Protein AF-A0A380EIW9-F1 (afdb_monomer_lite)

Secondary structure (DSSP, 8-state):
--HHHHHHHHHHHHHHHHHHHHHHHHHHHHHHHTTTGGGSHHHHTS-HHHHHHHHHHHHHHHHHHHT-SS----HHHHHHHHHHHHHHHHT--HHHHHHHHHHHHHHHHHH-SS--HHHHHHHHHHHHHS--

Organism: Staphylococcus aureus (NCBI:txid1280)

Sequence (132 aa):
MSHAELVTGVNAIKQNADALNNAMGTLKQQIQANSQVPQSVDFTQADQDKQQAYNNAANQAQQIANGIPTPVLTPDTVTQAVTTMNQAKDALNGDEKLAQAKQEALANLDTLRDLNQPQRDALRNQIIKHKR

InterPro domains:
  IPR002988 Protein G-related albumin-binding (GA) module [PF01468] (95-127)
  IPR009063 Immunoglobulin/albumin-binding domain superfamily [SSF46997] (23-92)
  IPR009063 Immunoglobulin/albumin-binding domain superfamily [SSF46997] (93-127)
  IPR020840 Extracellular matrix-binding protein ebh, GA module [SM00844] (85-131)
  IPR051197 Extracellular matrix-binding protein [PTHR33150] (20-128)

Radius of gyration: 24.54 Å; chains: 1; bounding box: 52×19×80 Å

pLDDT: mean 95.18, std 6.65, range [58.22, 98.75]

Structure (mmCIF, N/CA/C/O backbone):
data_AF-A0A380EIW9-F1
#
_entry.id   AF-A0A380EIW9-F1
#
loop_
_atom_site.group_PDB
_atom_site.id
_atom_site.type_symbol
_atom_site.label_atom_id
_atom_site.label_alt_id
_atom_site.label_comp_id
_atom_site.label_asym_id
_atom_site.label_entity_id
_atom_site.label_seq_id
_atom_site.pdbx_PDB_ins_code
_atom_site.Cartn_x
_atom_site.Cartn_y
_atom_site.Cartn_z
_atom_site.occupancy
_atom_site.B_iso_or_equiv
_atom_site.auth_seq_id
_atom_site.auth_comp_id
_atom_site.auth_asym_id
_atom_site.auth_atom_id
_atom_site.pdbx_PDB_model_num
ATOM 1 N N . MET A 1 1 ? 22.430 -5.973 -43.745 1.00 62.12 1 MET A N 1
ATOM 2 C CA . MET A 1 1 ? 22.350 -4.872 -42.770 1.00 62.12 1 MET A CA 1
ATOM 3 C C . MET A 1 1 ? 23.073 -3.661 -43.329 1.00 62.12 1 MET A C 1
ATOM 5 O O . MET A 1 1 ? 24.269 -3.744 -43.581 1.00 62.12 1 MET A O 1
ATOM 9 N N . SER A 1 2 ? 22.349 -2.579 -43.592 1.00 80.56 2 SER A N 1
ATOM 10 C CA . SER A 1 2 ? 22.882 -1.295 -44.046 1.00 80.56 2 SER A CA 1
ATOM 11 C C . SER A 1 2 ? 23.263 -0.403 -42.859 1.00 80.56 2 SER A C 1
ATOM 13 O O . SER A 1 2 ? 22.783 -0.585 -41.740 1.00 80.56 2 SER A O 1
ATOM 15 N N . HIS A 1 3 ? 24.106 0.603 -43.098 1.00 77.38 3 HIS A N 1
ATOM 16 C CA . HIS A 1 3 ? 24.441 1.614 -42.089 1.00 77.38 3 HIS A CA 1
ATOM 17 C C . HIS A 1 3 ? 23.189 2.333 -41.544 1.00 77.38 3 HIS A C 1
ATOM 19 O O . HIS A 1 3 ? 23.101 2.595 -40.348 1.00 77.38 3 HIS A O 1
ATOM 25 N N . ALA A 1 4 ? 22.184 2.574 -42.393 1.00 78.31 4 ALA A N 1
ATOM 26 C CA . ALA A 1 4 ? 20.915 3.184 -41.994 1.00 78.31 4 ALA A CA 1
ATOM 27 C C . ALA A 1 4 ? 20.080 2.285 -41.055 1.00 78.31 4 ALA A C 1
ATOM 29 O O . ALA A 1 4 ? 19.465 2.784 -40.109 1.00 78.31 4 ALA A O 1
ATOM 30 N N . GLU A 1 5 ? 20.098 0.961 -41.260 1.00 81.69 5 GLU A N 1
ATOM 31 C CA . GLU A 1 5 ? 19.445 -0.008 -40.362 1.00 81.69 5 GLU A CA 1
ATOM 32 C C . GLU A 1 5 ? 20.130 -0.048 -38.986 1.00 81.69 5 GLU A C 1
ATOM 34 O O . GLU A 1 5 ? 19.453 -0.074 -37.958 1.00 81.69 5 GLU A O 1
ATOM 39 N N . LEU A 1 6 ? 21.466 0.039 -38.949 1.00 83.19 6 LEU A N 1
ATOM 40 C CA . LEU A 1 6 ? 22.236 0.098 -37.700 1.00 83.19 6 LEU A CA 1
ATOM 41 C C . LEU A 1 6 ? 21.951 1.381 -36.904 1.00 83.19 6 LEU A C 1
ATOM 43 O O . LEU A 1 6 ? 21.708 1.312 -35.701 1.00 83.19 6 LEU A O 1
ATOM 47 N N . VAL A 1 7 ? 21.923 2.545 -37.564 1.00 87.62 7 VAL A N 1
ATOM 48 C CA . VAL A 1 7 ? 21.609 3.836 -36.920 1.00 87.62 7 VAL A CA 1
ATOM 49 C C . VAL A 1 7 ? 20.192 3.842 -36.337 1.00 87.62 7 VAL A C 1
ATOM 51 O O . VAL A 1 7 ? 19.982 4.311 -35.218 1.00 87.62 7 VAL A O 1
ATOM 54 N N . THR A 1 8 ? 19.220 3.279 -37.059 1.00 89.75 8 THR A N 1
ATOM 55 C CA . THR A 1 8 ? 17.829 3.182 -36.586 1.00 89.75 8 THR A CA 1
ATOM 56 C C . THR A 1 8 ? 17.721 2.292 -35.346 1.00 89.75 8 THR A C 1
ATOM 58 O O . THR A 1 8 ? 17.085 2.680 -34.366 1.00 89.75 8 THR A O 1
ATOM 61 N N . GLY A 1 9 ? 18.403 1.141 -35.343 1.00 90.88 9 GLY A N 1
ATOM 62 C CA . GLY A 1 9 ? 18.449 0.248 -34.183 1.00 90.88 9 GLY A CA 1
ATOM 63 C C . GLY A 1 9 ? 19.090 0.895 -32.951 1.00 90.88 9 GLY A C 1
ATOM 64 O O . GLY A 1 9 ? 18.538 0.818 -31.855 1.00 90.88 9 GLY A O 1
ATOM 65 N N . VAL A 1 10 ? 20.212 1.602 -33.126 1.00 93.19 10 VAL A N 1
ATOM 66 C CA . VAL A 1 10 ? 20.886 2.326 -32.030 1.00 93.19 10 VAL A CA 1
ATOM 67 C C . VAL A 1 10 ? 19.984 3.413 -31.435 1.00 93.19 10 VAL A C 1
ATOM 69 O O . VAL A 1 10 ? 19.910 3.553 -30.213 1.00 93.19 10 VAL A O 1
ATOM 72 N N . ASN A 1 11 ? 19.247 4.150 -32.270 1.00 94.25 11 ASN A N 1
ATOM 73 C CA . ASN A 1 11 ? 18.310 5.170 -31.798 1.00 94.25 11 ASN A CA 1
ATOM 74 C C . ASN A 1 11 ? 17.147 4.577 -30.987 1.00 94.25 11 ASN A C 1
ATOM 76 O O . ASN A 1 11 ? 16.777 5.148 -29.961 1.00 94.25 11 ASN A O 1
ATOM 80 N N . ALA A 1 12 ? 16.605 3.428 -31.398 1.00 93.94 12 ALA A N 1
ATOM 81 C CA . ALA A 1 12 ? 15.554 2.741 -30.646 1.00 93.94 12 ALA A CA 1
ATOM 82 C C . ALA A 1 12 ? 16.046 2.277 -29.263 1.00 93.94 12 ALA A C 1
ATOM 84 O O . ALA A 1 12 ? 15.357 2.466 -28.260 1.00 93.94 12 ALA A O 1
ATOM 85 N N . ILE A 1 13 ? 17.271 1.743 -29.186 1.00 94.94 13 ILE A N 1
ATOM 86 C CA . ILE A 1 13 ? 17.898 1.353 -27.913 1.00 94.94 13 ILE A CA 1
ATOM 87 C C . ILE A 1 13 ? 18.044 2.565 -26.987 1.00 94.94 13 ILE A C 1
ATOM 89 O O . ILE A 1 13 ? 17.706 2.473 -25.807 1.00 94.94 13 ILE A O 1
ATOM 93 N N . LYS A 1 14 ? 18.501 3.708 -27.516 1.00 96.38 14 LYS A N 1
ATOM 94 C CA . LYS A 1 14 ? 18.636 4.950 -26.742 1.00 96.38 14 LYS A CA 1
ATOM 95 C C . LYS A 1 14 ? 17.297 5.397 -26.148 1.00 96.38 14 LYS A C 1
ATOM 97 O O . LYS A 1 14 ? 17.225 5.663 -24.955 1.00 96.38 14 LYS A O 1
ATOM 102 N N . GLN A 1 15 ? 16.238 5.428 -26.957 1.00 96.56 15 GLN A N 1
ATOM 103 C CA . GLN A 1 15 ? 14.905 5.822 -26.492 1.00 96.56 15 GLN A CA 1
ATOM 104 C C . GLN A 1 15 ? 14.381 4.890 -25.392 1.00 96.56 15 GLN A C 1
ATOM 106 O O . GLN A 1 15 ? 13.842 5.363 -24.392 1.00 96.56 15 GLN A O 1
ATOM 111 N N . ASN A 1 16 ? 14.582 3.576 -25.537 1.00 95.50 16 ASN A N 1
ATOM 112 C CA . ASN A 1 16 ? 14.198 2.618 -24.503 1.00 95.50 16 ASN A CA 1
ATOM 113 C C . ASN A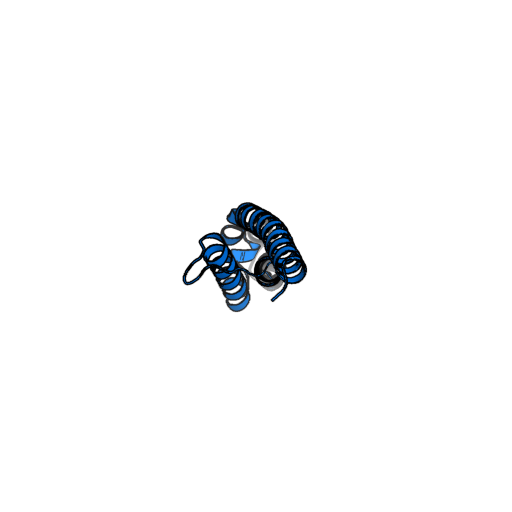 1 16 ? 14.989 2.829 -23.202 1.00 95.50 16 ASN A C 1
ATOM 115 O O . ASN A 1 16 ? 14.415 2.749 -22.119 1.00 95.50 16 ASN A O 1
ATOM 119 N N . ALA A 1 17 ? 16.289 3.125 -23.295 1.00 97.44 17 ALA A N 1
ATOM 120 C CA . ALA A 1 17 ? 17.124 3.408 -22.130 1.00 97.44 17 ALA A CA 1
ATOM 121 C C . ALA A 1 17 ? 16.663 4.671 -21.380 1.00 97.44 17 ALA A C 1
ATOM 123 O O . ALA A 1 17 ? 16.544 4.637 -20.155 1.00 97.44 17 ALA A O 1
ATOM 124 N N . ASP A 1 18 ? 16.338 5.749 -22.102 1.00 98.25 18 ASP A N 1
ATOM 125 C CA . ASP A 1 18 ? 15.817 6.989 -21.514 1.00 98.25 18 ASP A CA 1
ATOM 126 C C . ASP A 1 18 ? 14.467 6.749 -20.809 1.00 98.25 18 ASP A C 1
ATOM 128 O O . ASP A 1 18 ? 14.261 7.175 -19.668 1.00 98.25 18 ASP A O 1
ATOM 132 N N . ALA A 1 19 ? 13.559 6.003 -21.448 1.00 98.19 19 ALA A N 1
ATOM 133 C CA . ALA A 1 19 ? 12.266 5.640 -20.867 1.00 98.19 19 ALA A CA 1
ATOM 134 C C . ALA A 1 19 ? 12.419 4.765 -19.612 1.00 98.19 19 ALA A C 1
ATOM 136 O O . ALA A 1 19 ? 11.770 5.017 -18.593 1.00 98.19 19 ALA A O 1
ATOM 137 N N . LEU A 1 20 ? 13.309 3.770 -19.658 1.00 98.38 20 LEU A N 1
ATOM 138 C CA . LEU A 1 20 ? 13.579 2.879 -18.532 1.00 98.38 20 LEU A CA 1
ATOM 139 C C . LEU A 1 20 ? 14.172 3.653 -17.354 1.00 98.38 20 LEU A C 1
ATOM 141 O O . LEU A 1 20 ? 13.757 3.447 -16.215 1.00 98.38 20 LEU A O 1
ATOM 145 N N . ASN A 1 21 ? 15.109 4.567 -17.621 1.00 98.31 21 ASN A N 1
ATOM 146 C CA . ASN A 1 21 ? 15.713 5.415 -16.600 1.00 98.31 21 ASN A CA 1
ATOM 147 C C . ASN A 1 21 ? 14.657 6.251 -15.862 1.00 98.31 21 ASN A C 1
ATOM 149 O O . ASN A 1 21 ? 14.655 6.299 -14.631 1.00 98.31 21 ASN A O 1
ATOM 153 N N . ASN A 1 22 ? 13.724 6.853 -16.601 1.00 98.56 22 ASN A N 1
ATOM 154 C CA . ASN A 1 22 ? 12.633 7.626 -16.010 1.00 98.56 22 ASN A CA 1
ATOM 155 C C . ASN A 1 22 ? 11.712 6.744 -15.154 1.00 98.56 22 ASN A C 1
ATOM 157 O O . ASN A 1 22 ? 11.448 7.084 -13.999 1.00 98.56 22 ASN A O 1
ATOM 161 N N . ALA A 1 23 ? 11.294 5.584 -15.671 1.00 98.50 23 ALA A N 1
ATOM 162 C CA . ALA A 1 23 ? 10.446 4.648 -14.933 1.00 98.50 23 ALA A CA 1
ATOM 163 C C . ALA A 1 23 ? 11.117 4.164 -13.632 1.00 98.50 23 ALA A C 1
ATOM 165 O O . ALA A 1 23 ? 10.486 4.130 -12.575 1.00 98.50 23 ALA A O 1
ATOM 166 N N . MET A 1 24 ? 12.418 3.857 -13.674 1.00 98.62 24 MET A N 1
ATOM 167 C CA . MET A 1 24 ? 13.196 3.453 -12.495 1.00 98.62 24 MET A CA 1
ATOM 168 C C . MET A 1 24 ? 13.342 4.586 -11.473 1.00 98.62 24 MET A C 1
ATOM 170 O O . MET A 1 24 ? 13.327 4.331 -10.266 1.00 98.62 24 MET A O 1
ATOM 174 N N . GLY A 1 25 ? 13.461 5.834 -11.934 1.00 98.62 25 GLY A N 1
ATOM 175 C CA . GLY A 1 25 ? 13.424 7.018 -11.077 1.00 98.62 25 GLY A CA 1
ATOM 176 C C . GLY A 1 25 ? 12.102 7.124 -10.316 1.00 98.62 25 GLY A C 1
ATOM 177 O O . GLY A 1 25 ? 12.105 7.243 -9.089 1.00 98.62 25 GLY A O 1
ATOM 178 N N . THR A 1 26 ? 10.976 6.990 -11.023 1.00 98.50 26 THR A N 1
ATOM 179 C CA . THR A 1 26 ? 9.638 6.968 -10.415 1.00 98.50 26 THR A CA 1
ATOM 180 C C . THR A 1 26 ? 9.480 5.812 -9.430 1.00 98.50 26 THR A C 1
ATOM 182 O O . THR A 1 26 ? 9.007 6.029 -8.316 1.00 98.50 26 THR A O 1
ATOM 185 N N . LEU A 1 27 ? 9.930 4.604 -9.782 1.00 98.69 27 LEU A N 1
ATOM 186 C CA . LEU A 1 27 ? 9.876 3.437 -8.898 1.00 98.69 27 LEU A CA 1
ATOM 187 C C . LEU A 1 27 ? 10.559 3.706 -7.553 1.00 98.69 27 LEU A C 1
ATOM 189 O O . LEU A 1 27 ? 9.959 3.496 -6.500 1.00 98.69 27 LEU A O 1
ATOM 193 N N . LYS A 1 28 ? 11.793 4.218 -7.576 1.00 98.56 28 LYS A N 1
ATOM 194 C CA . LYS A 1 28 ? 12.557 4.506 -6.352 1.00 98.56 28 LYS A CA 1
ATOM 195 C C . LYS A 1 28 ? 11.888 5.575 -5.487 1.00 98.56 28 LYS A C 1
ATOM 197 O O . LYS A 1 28 ? 11.830 5.418 -4.270 1.00 98.56 28 LYS A O 1
ATOM 202 N N . GLN A 1 29 ? 11.349 6.625 -6.107 1.00 98.50 29 GLN A N 1
ATOM 203 C CA . GLN A 1 29 ? 10.597 7.661 -5.394 1.00 98.50 29 GLN A CA 1
ATOM 204 C C . GLN A 1 29 ? 9.352 7.089 -4.707 1.00 98.50 29 GLN A C 1
ATOM 206 O O . GLN A 1 29 ? 9.088 7.407 -3.551 1.00 98.50 29 GLN A O 1
ATOM 211 N N . GLN A 1 30 ? 8.606 6.218 -5.390 1.00 97.94 30 GLN A N 1
ATOM 212 C CA . GLN A 1 30 ? 7.382 5.623 -4.850 1.00 97.94 30 GLN A CA 1
ATOM 213 C C . GLN A 1 30 ? 7.669 4.637 -3.712 1.00 97.94 30 GLN A C 1
ATOM 215 O O . GLN A 1 30 ? 6.965 4.650 -2.706 1.00 97.94 30 GLN A O 1
ATOM 220 N N . ILE A 1 31 ? 8.738 3.838 -3.812 1.00 98.19 31 ILE A N 1
ATOM 221 C CA . ILE A 1 31 ? 9.196 2.980 -2.705 1.00 98.19 31 ILE A CA 1
ATOM 222 C C . ILE A 1 31 ? 9.493 3.830 -1.462 1.00 98.19 31 ILE A C 1
ATOM 224 O O . ILE A 1 31 ? 9.060 3.500 -0.360 1.00 98.19 31 ILE A O 1
ATOM 228 N N . GLN A 1 32 ? 10.191 4.956 -1.636 1.00 97.94 32 GLN A N 1
ATOM 229 C CA . GLN A 1 32 ? 10.501 5.860 -0.531 1.00 97.94 32 GLN A CA 1
ATOM 230 C C . GLN A 1 32 ? 9.240 6.503 0.064 1.00 97.94 32 GLN A C 1
ATOM 232 O O . GLN A 1 32 ? 9.081 6.511 1.287 1.00 97.94 32 GLN A O 1
ATOM 237 N N . ALA A 1 33 ? 8.340 7.007 -0.785 1.00 97.00 33 ALA A N 1
ATOM 238 C CA . ALA A 1 33 ? 7.079 7.620 -0.366 1.00 97.00 33 ALA A CA 1
ATOM 239 C C . ALA A 1 33 ? 6.207 6.651 0.450 1.00 97.00 33 ALA A C 1
ATOM 241 O O . ALA A 1 33 ? 5.548 7.061 1.402 1.00 97.00 33 ALA A O 1
ATOM 242 N N . ASN A 1 34 ? 6.269 5.358 0.128 1.00 96.56 34 ASN A N 1
ATOM 243 C CA . ASN A 1 34 ? 5.494 4.319 0.794 1.00 96.56 34 ASN A CA 1
ATOM 244 C C . ASN A 1 34 ? 6.220 3.648 1.976 1.00 96.56 34 ASN A C 1
ATOM 246 O O . ASN A 1 34 ? 5.670 2.738 2.588 1.00 96.56 34 ASN A O 1
ATOM 250 N N . SER A 1 35 ? 7.419 4.102 2.357 1.00 95.56 35 SER A N 1
ATOM 251 C CA . SER A 1 35 ? 8.242 3.462 3.403 1.00 95.56 35 SER A CA 1
ATOM 252 C C . SER A 1 35 ? 7.587 3.372 4.790 1.00 95.56 35 SER A C 1
ATOM 254 O O . SER A 1 35 ? 7.970 2.523 5.590 1.00 95.56 35 SER A O 1
ATOM 256 N N . GLN A 1 36 ? 6.610 4.235 5.083 1.00 97.25 36 GLN A N 1
ATOM 257 C CA . GLN A 1 36 ? 5.904 4.280 6.370 1.00 97.25 36 GLN A CA 1
ATOM 258 C C . GLN A 1 36 ? 4.579 3.503 6.367 1.00 97.25 36 GLN A C 1
ATOM 260 O O . GLN A 1 36 ? 3.972 3.329 7.422 1.00 97.25 36 GLN A O 1
ATOM 265 N N . VAL A 1 37 ? 4.121 3.007 5.209 1.00 97.62 37 VAL A N 1
ATOM 266 C CA . VAL A 1 37 ? 2.851 2.268 5.101 1.00 97.62 37 VAL A CA 1
ATOM 267 C C . VAL A 1 37 ? 2.809 1.056 6.042 1.00 97.62 37 VAL A C 1
ATOM 269 O O . VAL A 1 37 ? 1.814 0.944 6.756 1.00 97.62 37 VAL A O 1
ATOM 272 N N . PRO A 1 38 ? 3.862 0.215 6.176 1.00 96.56 38 PRO A N 1
ATOM 273 C CA . PRO A 1 38 ? 3.842 -0.924 7.103 1.00 96.56 38 PRO A CA 1
ATOM 274 C C . PRO A 1 38 ? 3.635 -0.566 8.583 1.00 96.56 38 PRO A C 1
ATOM 276 O O . PRO A 1 38 ? 3.304 -1.438 9.382 1.00 96.56 38 PRO A O 1
ATOM 279 N N . GLN A 1 39 ? 3.857 0.695 8.968 1.00 96.31 39 GLN A N 1
ATOM 280 C CA . GLN A 1 39 ? 3.680 1.179 10.342 1.00 96.31 39 GLN A CA 1
ATOM 281 C C . GLN A 1 39 ? 2.312 1.834 10.569 1.00 96.31 39 GLN A C 1
ATOM 283 O O . GLN A 1 39 ? 1.972 2.159 11.705 1.00 96.31 39 GLN A O 1
ATOM 288 N N . SER A 1 40 ? 1.534 2.046 9.506 1.00 96.75 40 SER A N 1
ATOM 289 C CA . SER A 1 40 ? 0.208 2.650 9.595 1.00 96.75 40 SER A CA 1
ATOM 290 C C . SER A 1 40 ? -0.811 1.695 10.222 1.00 96.75 40 SER A C 1
ATOM 292 O O . SER A 1 40 ? -0.702 0.469 10.112 1.00 96.75 40 SER A O 1
ATOM 294 N N . VAL A 1 41 ? -1.841 2.249 10.863 1.00 95.25 41 VAL A N 1
ATOM 295 C CA . VAL A 1 41 ? -3.005 1.464 11.303 1.00 95.25 41 VAL A CA 1
ATOM 296 C C . VAL A 1 41 ? -3.702 0.821 10.115 1.00 95.25 41 VAL A C 1
ATOM 298 O O . VAL A 1 41 ? -4.073 -0.349 10.195 1.00 95.25 41 VAL A O 1
ATOM 301 N N . ASP A 1 42 ? -3.778 1.542 8.999 1.00 97.12 42 ASP A N 1
ATOM 302 C CA . ASP A 1 42 ? -4.392 1.040 7.781 1.00 97.12 42 ASP A CA 1
ATOM 303 C C . ASP A 1 42 ? -3.723 -0.247 7.271 1.00 97.12 42 ASP A C 1
ATOM 305 O O . ASP A 1 42 ? -4.404 -1.172 6.848 1.00 97.12 42 ASP A O 1
ATOM 309 N N . PHE A 1 43 ? -2.404 -0.388 7.430 1.00 98.31 43 PHE A N 1
ATOM 310 C CA . PHE A 1 43 ? -1.718 -1.655 7.178 1.00 98.31 43 PHE A CA 1
ATOM 311 C C . PHE A 1 43 ? -1.876 -2.659 8.327 1.00 98.31 43 PHE A C 1
ATOM 313 O O . PHE A 1 43 ? -2.289 -3.795 8.111 1.00 98.31 43 PHE A O 1
ATOM 320 N N . THR A 1 44 ? -1.538 -2.274 9.561 1.00 97.00 44 THR A N 1
ATOM 321 C CA . THR A 1 44 ? -1.432 -3.230 10.682 1.00 97.00 44 THR A CA 1
ATOM 322 C C . THR A 1 44 ? -2.767 -3.854 11.088 1.00 97.00 44 THR A C 1
ATOM 324 O O . THR A 1 44 ? -2.778 -4.965 11.616 1.00 97.00 44 THR A O 1
ATOM 327 N N . GLN A 1 45 ? -3.884 -3.165 10.836 1.00 96.75 45 GLN A N 1
ATOM 328 C CA . GLN A 1 45 ? -5.236 -3.651 11.121 1.00 96.75 45 GLN A CA 1
ATOM 329 C C . GLN A 1 45 ? -5.965 -4.182 9.879 1.00 96.75 45 GLN A C 1
ATOM 331 O O . GLN A 1 45 ? -7.073 -4.711 10.016 1.00 96.75 45 GLN A O 1
ATOM 336 N N . ALA A 1 46 ? -5.374 -4.070 8.681 1.00 98.25 46 ALA A N 1
ATOM 337 C CA . ALA A 1 46 ? -5.971 -4.585 7.449 1.00 98.25 46 ALA A CA 1
ATOM 338 C C . ALA A 1 46 ? -6.179 -6.102 7.503 1.00 98.25 46 ALA A C 1
ATOM 340 O O . ALA A 1 46 ? -5.624 -6.816 8.345 1.00 98.25 46 ALA A O 1
ATOM 341 N N . ASP A 1 47 ? -6.981 -6.619 6.577 1.00 98.56 47 ASP A N 1
ATOM 342 C CA . ASP A 1 47 ? -7.057 -8.060 6.352 1.00 98.56 47 ASP A CA 1
ATOM 343 C C . ASP A 1 47 ? -5.693 -8.641 5.951 1.00 98.56 47 ASP A C 1
ATOM 345 O O . ASP A 1 47 ? -4.869 -7.993 5.300 1.00 98.56 47 ASP A O 1
ATOM 349 N N . GLN A 1 48 ? -5.446 -9.883 6.366 1.00 98.31 48 GLN A N 1
ATOM 350 C CA . GLN A 1 48 ? -4.155 -10.544 6.181 1.00 98.31 48 GLN A CA 1
ATOM 351 C C . GLN A 1 48 ? -3.774 -10.679 4.698 1.00 98.31 48 GLN A C 1
ATOM 353 O O . GLN A 1 48 ? -2.605 -10.525 4.345 1.00 98.31 48 GLN A O 1
ATOM 358 N N . ASP A 1 49 ? -4.748 -10.940 3.828 1.00 98.62 49 ASP A N 1
ATOM 359 C CA . ASP A 1 49 ? -4.565 -11.025 2.379 1.00 98.62 49 ASP A CA 1
ATOM 360 C C . ASP A 1 49 ? -4.143 -9.677 1.776 1.00 98.62 49 ASP A C 1
ATOM 362 O O . ASP A 1 49 ? -3.233 -9.636 0.948 1.00 98.62 49 ASP A O 1
ATOM 366 N N . LYS A 1 50 ? -4.718 -8.563 2.245 1.00 98.69 50 LYS A N 1
ATOM 367 C CA . LYS A 1 50 ? -4.344 -7.202 1.821 1.00 98.69 50 LYS A CA 1
ATOM 368 C C . LYS A 1 50 ? -2.954 -6.804 2.309 1.00 98.69 50 LYS A C 1
ATOM 370 O O . LYS A 1 50 ? -2.164 -6.274 1.528 1.00 98.69 50 LYS A O 1
ATOM 375 N N . GLN A 1 51 ? -2.608 -7.129 3.558 1.00 98.75 51 GLN A N 1
ATOM 376 C CA . GLN A 1 51 ? -1.243 -6.946 4.070 1.00 98.75 51 GLN A CA 1
ATOM 377 C C . GLN A 1 51 ? -0.227 -7.721 3.224 1.00 98.75 51 GLN A C 1
ATOM 379 O O . GLN A 1 51 ? 0.819 -7.193 2.839 1.00 98.75 51 GLN A O 1
ATOM 384 N N . GLN A 1 52 ? -0.544 -8.976 2.898 1.00 98.75 52 GLN A N 1
ATOM 385 C CA . GLN A 1 52 ? 0.308 -9.816 2.066 1.00 98.75 52 GLN A CA 1
ATOM 386 C C . GLN A 1 52 ? 0.420 -9.276 0.635 1.00 98.75 52 GLN A C 1
ATOM 388 O O . GLN A 1 52 ? 1.523 -9.251 0.089 1.00 98.75 52 GLN A O 1
ATOM 393 N N . ALA A 1 53 ? -0.678 -8.803 0.039 1.00 98.75 53 ALA A N 1
ATOM 394 C CA . ALA A 1 53 ? -0.676 -8.193 -1.287 1.00 98.75 53 ALA A CA 1
ATOM 395 C C . ALA A 1 53 ? 0.246 -6.966 -1.343 1.00 98.75 53 ALA A C 1
ATOM 397 O O . ALA A 1 53 ? 1.089 -6.875 -2.239 1.00 98.75 53 ALA A O 1
ATOM 398 N N . TYR A 1 54 ? 0.155 -6.074 -0.351 1.00 98.75 54 TYR A N 1
ATOM 399 C CA . TYR A 1 54 ? 1.044 -4.919 -0.247 1.00 98.75 54 TYR A CA 1
ATOM 400 C C . TYR A 1 54 ? 2.509 -5.336 -0.065 1.00 98.75 54 TYR A C 1
ATOM 402 O O . TYR A 1 54 ? 3.371 -4.877 -0.814 1.00 98.75 54 TYR A O 1
ATOM 410 N N . ASN A 1 55 ? 2.799 -6.255 0.862 1.00 98.62 55 ASN A N 1
ATOM 411 C CA . ASN A 1 55 ? 4.160 -6.745 1.100 1.00 98.62 55 ASN A CA 1
ATOM 412 C C . ASN A 1 55 ? 4.781 -7.378 -0.151 1.00 98.62 55 ASN A C 1
ATOM 414 O O . ASN A 1 55 ? 5.945 -7.124 -0.461 1.00 98.62 55 ASN A O 1
ATOM 418 N N . ASN A 1 56 ? 4.009 -8.177 -0.889 1.00 98.69 56 ASN A N 1
ATOM 419 C CA . ASN A 1 56 ? 4.465 -8.806 -2.125 1.00 98.69 56 ASN A CA 1
ATOM 420 C C . ASN A 1 56 ? 4.774 -7.756 -3.199 1.00 98.69 56 ASN A C 1
ATOM 422 O O . ASN A 1 56 ? 5.834 -7.814 -3.823 1.00 98.69 56 ASN A O 1
ATOM 426 N N . ALA A 1 57 ? 3.888 -6.772 -3.386 1.00 98.62 57 ALA A N 1
ATOM 427 C CA . ALA A 1 57 ? 4.083 -5.704 -4.362 1.00 98.62 57 ALA A CA 1
ATOM 428 C C . ALA A 1 57 ? 5.283 -4.808 -4.008 1.00 98.62 57 ALA A C 1
ATOM 430 O O . ALA A 1 57 ? 6.099 -4.497 -4.874 1.00 98.62 57 ALA A O 1
ATOM 431 N N . ALA A 1 58 ? 5.442 -4.450 -2.730 1.00 98.38 58 ALA A N 1
ATOM 432 C CA . ALA A 1 58 ? 6.587 -3.688 -2.239 1.00 98.38 58 ALA A CA 1
ATOM 433 C C . ALA A 1 58 ? 7.902 -4.470 -2.397 1.00 98.38 58 ALA A C 1
ATOM 435 O O . ALA A 1 58 ? 8.916 -3.909 -2.816 1.00 98.38 58 ALA A O 1
ATOM 436 N N . ASN A 1 59 ? 7.895 -5.781 -2.127 1.00 98.25 59 ASN A N 1
ATOM 437 C CA . ASN A 1 59 ? 9.064 -6.630 -2.337 1.00 98.25 59 ASN A CA 1
ATOM 438 C C . ASN A 1 59 ? 9.433 -6.725 -3.823 1.00 98.25 59 ASN A C 1
ATOM 440 O O . ASN A 1 59 ? 10.598 -6.551 -4.167 1.00 98.25 59 ASN A O 1
ATOM 444 N N . GLN A 1 60 ? 8.452 -6.922 -4.708 1.00 98.12 60 GLN A N 1
ATOM 445 C CA . GLN A 1 60 ? 8.671 -6.941 -6.155 1.00 98.12 60 GLN A CA 1
ATOM 446 C C . GLN A 1 60 ? 9.233 -5.603 -6.658 1.00 98.12 60 GLN A C 1
ATOM 448 O O . GLN A 1 60 ? 10.208 -5.584 -7.409 1.00 98.12 60 GLN A O 1
ATOM 453 N N . ALA A 1 61 ? 8.672 -4.481 -6.204 1.00 98.31 61 ALA A N 1
ATOM 454 C CA . ALA A 1 61 ? 9.185 -3.147 -6.497 1.00 98.31 61 ALA A CA 1
ATOM 455 C C . ALA A 1 61 ? 10.653 -3.000 -6.051 1.00 98.31 61 ALA A C 1
ATOM 457 O O . ALA A 1 61 ? 11.495 -2.535 -6.821 1.00 98.31 61 ALA A O 1
ATOM 458 N N . GLN A 1 62 ? 10.990 -3.464 -4.843 1.00 98.25 62 GLN A N 1
ATOM 459 C CA . GLN A 1 62 ? 12.355 -3.427 -4.319 1.00 98.25 62 GLN A CA 1
ATOM 460 C C . GLN A 1 62 ? 13.319 -4.329 -5.104 1.00 98.25 62 GLN A C 1
ATOM 462 O O . GLN A 1 62 ? 14.460 -3.940 -5.353 1.00 98.25 62 GLN A O 1
ATOM 467 N N . GLN A 1 63 ? 12.871 -5.517 -5.514 1.00 98.38 63 GLN A N 1
ATOM 468 C CA . GLN A 1 63 ? 13.643 -6.440 -6.346 1.00 98.38 63 GLN A CA 1
ATOM 469 C C . GLN A 1 63 ? 13.996 -5.808 -7.697 1.00 98.38 63 GLN A C 1
ATOM 471 O O . GLN A 1 63 ? 15.167 -5.788 -8.077 1.00 98.38 63 GLN A O 1
ATOM 476 N N . ILE A 1 64 ? 13.012 -5.198 -8.369 1.00 98.38 64 ILE A N 1
ATOM 477 C CA . ILE A 1 64 ? 13.217 -4.473 -9.630 1.00 98.38 64 ILE A CA 1
ATOM 478 C C . ILE A 1 64 ? 14.179 -3.300 -9.423 1.00 98.38 64 ILE A C 1
ATOM 480 O O . ILE A 1 64 ? 15.139 -3.162 -10.180 1.00 98.38 64 ILE A O 1
ATOM 484 N N . ALA A 1 65 ? 13.980 -2.498 -8.371 1.00 98.00 65 ALA A N 1
ATOM 485 C CA . ALA A 1 65 ? 14.838 -1.356 -8.054 1.00 98.00 65 ALA A CA 1
ATOM 486 C C . ALA A 1 65 ? 16.308 -1.754 -7.822 1.00 98.00 65 ALA A C 1
ATOM 488 O O . ALA A 1 65 ? 17.211 -0.981 -8.153 1.00 98.00 65 ALA A O 1
ATOM 489 N N . ASN A 1 66 ? 16.528 -2.955 -7.280 1.00 97.62 66 ASN A N 1
ATOM 490 C CA . ASN A 1 66 ? 17.842 -3.524 -6.987 1.00 97.62 66 ASN A CA 1
ATOM 491 C C . ASN A 1 66 ? 18.406 -4.383 -8.134 1.00 97.62 66 ASN A C 1
ATOM 493 O O . ASN A 1 66 ? 19.546 -4.833 -8.042 1.00 97.62 66 ASN A O 1
ATOM 497 N N . GLY A 1 67 ? 17.635 -4.624 -9.200 1.00 94.94 67 GLY A N 1
ATOM 498 C CA . GLY A 1 67 ? 18.047 -5.455 -10.334 1.00 94.94 67 GLY A CA 1
ATOM 499 C C . GLY A 1 67 ? 18.196 -6.944 -10.007 1.00 94.94 67 GLY A C 1
ATOM 500 O O . GLY A 1 67 ? 18.990 -7.625 -10.653 1.00 94.94 67 GLY A O 1
ATOM 501 N N . ILE A 1 68 ? 17.461 -7.448 -9.011 1.00 92.81 68 ILE A N 1
ATOM 502 C CA . ILE A 1 68 ? 17.523 -8.845 -8.559 1.00 92.81 68 ILE A CA 1
ATOM 503 C C . ILE A 1 68 ? 16.207 -9.584 -8.853 1.00 92.81 68 ILE A C 1
ATOM 505 O O . ILE A 1 68 ? 15.145 -8.974 -8.777 1.00 92.81 68 ILE A O 1
ATOM 509 N N . PRO A 1 69 ? 16.243 -10.894 -9.160 1.00 89.50 69 PRO A N 1
ATOM 510 C CA . PRO A 1 69 ? 17.438 -11.689 -9.466 1.00 89.50 69 PRO A CA 1
ATOM 511 C C . PRO A 1 69 ? 18.051 -11.341 -10.835 1.00 89.50 69 PRO A C 1
ATOM 513 O O . PRO A 1 69 ? 19.226 -11.609 -11.064 1.00 89.50 69 PRO A O 1
ATOM 516 N N . THR A 1 70 ? 17.270 -10.728 -11.726 1.00 92.31 70 THR A N 1
ATOM 517 C CA . THR A 1 70 ? 17.699 -10.292 -13.059 1.00 92.31 70 THR A CA 1
ATOM 518 C C . THR A 1 70 ? 17.220 -8.866 -13.327 1.00 92.31 70 THR A C 1
ATOM 520 O O . THR A 1 70 ? 16.057 -8.570 -13.037 1.00 92.31 70 THR A O 1
ATOM 523 N N . PRO A 1 71 ? 18.048 -7.995 -13.929 1.00 95.56 71 PRO A N 1
ATOM 524 C CA . PRO A 1 71 ? 17.631 -6.644 -14.283 1.00 95.56 71 PRO A CA 1
ATOM 525 C C . PRO A 1 71 ? 16.436 -6.629 -15.239 1.00 95.56 71 PRO A C 1
ATOM 527 O O . PRO A 1 71 ? 16.435 -7.300 -16.271 1.00 95.56 71 PRO A O 1
ATOM 530 N N . VAL A 1 72 ? 15.435 -5.814 -14.915 1.00 95.38 72 VAL A N 1
ATOM 531 C CA . VAL A 1 72 ? 14.311 -5.524 -15.809 1.00 95.38 72 VAL A CA 1
ATOM 532 C C . VAL A 1 72 ? 14.725 -4.416 -16.774 1.00 95.38 72 VAL A C 1
ATOM 534 O O . VAL A 1 72 ? 15.122 -3.335 -16.346 1.00 95.38 72 VAL A O 1
ATOM 537 N N . LEU A 1 73 ? 14.624 -4.684 -18.079 1.00 94.69 73 LEU A N 1
ATOM 538 C CA . LEU A 1 73 ? 15.038 -3.758 -19.147 1.00 94.69 73 LEU A CA 1
ATOM 539 C C . LEU A 1 73 ? 13.863 -3.085 -19.878 1.00 94.69 73 LEU A C 1
ATOM 541 O O . LEU A 1 73 ? 14.065 -2.326 -20.826 1.00 94.69 73 LEU A O 1
ATOM 545 N N . THR A 1 74 ? 12.636 -3.378 -19.450 1.00 95.69 74 THR A N 1
ATOM 546 C CA . THR A 1 74 ? 11.397 -2.890 -20.066 1.00 95.69 74 THR A CA 1
ATOM 547 C C . THR A 1 74 ? 10.747 -1.827 -19.173 1.00 95.69 74 THR A C 1
ATOM 549 O O . THR A 1 74 ? 10.386 -2.166 -18.039 1.00 95.69 74 THR A O 1
ATOM 552 N N . PRO A 1 75 ? 10.543 -0.587 -19.655 1.00 96.94 75 PRO A N 1
ATOM 553 C CA . PRO A 1 75 ? 9.902 0.478 -18.879 1.00 96.94 75 PRO A CA 1
ATOM 554 C C . PRO A 1 75 ? 8.511 0.090 -18.356 1.00 96.94 75 PRO A C 1
ATOM 556 O O . PRO A 1 75 ? 8.189 0.368 -17.205 1.00 96.94 75 PRO A O 1
ATOM 559 N N . ASP A 1 76 ? 7.721 -0.624 -19.161 1.00 97.69 76 ASP A N 1
ATOM 560 C CA . ASP A 1 76 ? 6.349 -1.014 -18.808 1.00 97.69 76 ASP A CA 1
ATOM 561 C C . ASP A 1 76 ? 6.288 -1.909 -17.569 1.00 97.69 76 ASP A C 1
ATOM 563 O O . ASP A 1 76 ? 5.466 -1.683 -16.687 1.00 97.69 76 ASP A O 1
ATOM 567 N N . THR A 1 77 ? 7.198 -2.879 -17.444 1.00 97.69 77 THR A N 1
ATOM 568 C CA . THR A 1 77 ? 7.277 -3.744 -16.254 1.00 97.69 77 THR A CA 1
ATOM 569 C C . THR A 1 77 ? 7.605 -2.940 -14.992 1.00 97.69 77 THR A C 1
ATOM 571 O O . THR A 1 77 ? 7.075 -3.225 -13.919 1.00 97.69 77 THR A O 1
ATOM 574 N N . VAL A 1 78 ? 8.454 -1.913 -15.109 1.00 98.50 78 VAL A N 1
ATOM 575 C CA . VAL A 1 78 ? 8.795 -1.020 -13.991 1.00 98.50 78 VAL A CA 1
ATOM 576 C C . VAL A 1 78 ? 7.581 -0.180 -13.592 1.00 98.50 78 VAL A C 1
ATOM 578 O O . VAL A 1 78 ? 7.233 -0.124 -12.412 1.00 98.50 78 VAL A O 1
ATOM 581 N N . THR A 1 79 ? 6.894 0.417 -14.569 1.00 98.12 79 THR A N 1
ATOM 582 C CA . THR A 1 79 ? 5.654 1.176 -14.348 1.00 98.12 79 THR A CA 1
ATOM 583 C C . THR A 1 79 ? 4.568 0.302 -13.725 1.00 98.12 79 T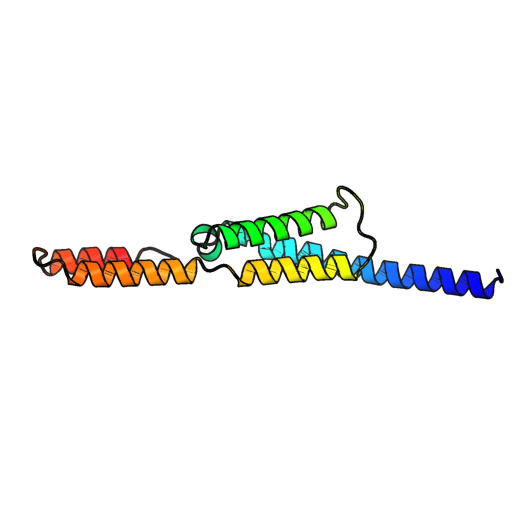HR A C 1
ATOM 585 O O . THR A 1 79 ? 3.924 0.713 -12.763 1.00 98.12 79 THR A O 1
ATOM 588 N N . GLN A 1 80 ? 4.409 -0.934 -14.200 1.00 98.50 80 GLN A N 1
ATOM 589 C CA . GLN A 1 80 ? 3.432 -1.873 -13.662 1.00 98.50 80 GLN A CA 1
ATOM 590 C C . GLN A 1 80 ? 3.708 -2.200 -12.193 1.00 98.50 80 GLN A C 1
ATOM 592 O O . GLN A 1 80 ? 2.770 -2.255 -11.404 1.00 98.50 80 GLN A O 1
ATOM 597 N N . ALA A 1 81 ? 4.971 -2.371 -11.792 1.00 98.31 81 ALA A N 1
ATOM 598 C CA . ALA A 1 81 ? 5.315 -2.611 -10.392 1.00 98.31 81 ALA A CA 1
ATOM 599 C C . ALA A 1 81 ? 4.936 -1.427 -9.486 1.00 98.31 81 ALA A C 1
ATOM 601 O O . ALA A 1 81 ? 4.428 -1.635 -8.383 1.00 98.31 81 ALA A O 1
ATOM 602 N N . VAL A 1 82 ? 5.112 -0.191 -9.969 1.00 98.19 82 VAL A N 1
ATOM 603 C CA . VAL A 1 82 ? 4.636 1.015 -9.272 1.00 98.19 82 VAL A CA 1
ATOM 604 C C . VAL A 1 82 ? 3.117 0.999 -9.129 1.00 98.19 82 VAL A C 1
ATOM 606 O O . VAL A 1 82 ? 2.603 1.191 -8.027 1.00 98.19 82 VAL A O 1
ATOM 609 N N . THR A 1 83 ? 2.397 0.745 -10.223 1.00 98.50 83 THR A N 1
ATOM 610 C CA . THR A 1 83 ? 0.932 0.681 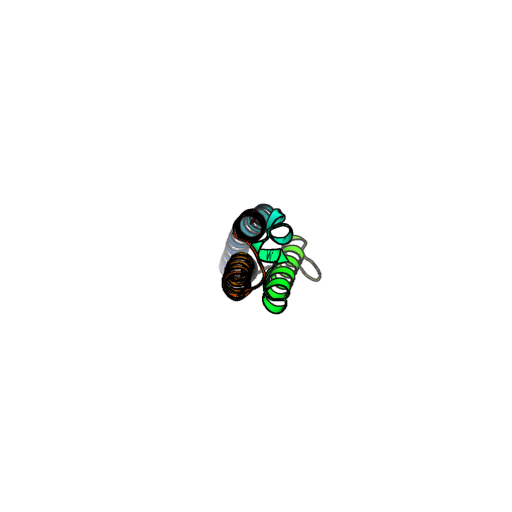-10.220 1.00 98.50 83 THR A CA 1
ATOM 611 C C . THR A 1 83 ? 0.420 -0.383 -9.255 1.00 98.50 83 THR A C 1
ATOM 613 O O . THR A 1 83 ? -0.444 -0.082 -8.437 1.00 98.50 83 THR A O 1
ATOM 616 N N . THR A 1 84 ? 0.985 -1.591 -9.288 1.00 98.56 84 THR A N 1
ATOM 617 C CA . THR A 1 84 ? 0.603 -2.693 -8.396 1.00 98.56 84 THR A CA 1
ATOM 618 C C . THR A 1 84 ? 0.844 -2.340 -6.928 1.00 98.56 84 THR A C 1
ATOM 620 O O . THR A 1 84 ? -0.025 -2.583 -6.095 1.00 98.56 84 THR A O 1
ATOM 623 N N . MET A 1 85 ? 1.987 -1.729 -6.590 1.00 98.38 85 MET A N 1
ATOM 624 C CA . MET A 1 85 ? 2.278 -1.305 -5.214 1.00 98.38 85 MET A CA 1
ATOM 625 C C . MET A 1 85 ? 1.276 -0.257 -4.715 1.00 98.38 85 MET A C 1
ATOM 627 O O . MET A 1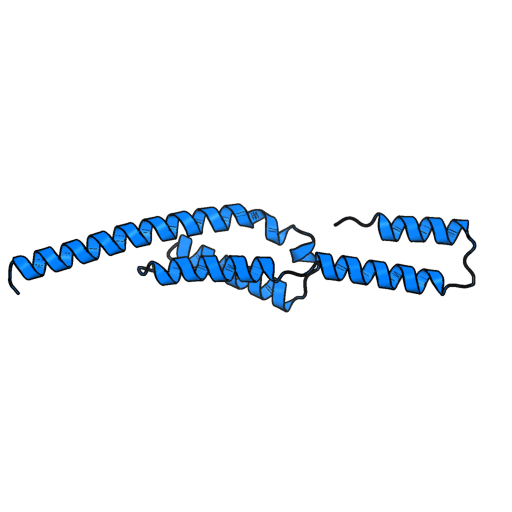 85 ? 0.791 -0.369 -3.590 1.00 98.38 85 MET A O 1
ATOM 631 N N . ASN A 1 86 ? 0.936 0.732 -5.544 1.00 97.81 86 ASN A N 1
ATOM 632 C CA . ASN A 1 86 ? -0.019 1.774 -5.169 1.00 97.81 86 ASN A CA 1
ATOM 633 C C . ASN A 1 86 ? -1.449 1.231 -5.055 1.00 97.81 86 ASN A C 1
ATOM 635 O O . ASN A 1 86 ? -2.133 1.536 -4.087 1.00 97.81 86 ASN A O 1
ATOM 639 N N . GLN A 1 87 ? -1.870 0.344 -5.957 1.00 98.56 87 GLN A N 1
ATOM 640 C CA . GLN A 1 87 ? -3.160 -0.342 -5.842 1.00 98.56 87 GLN A CA 1
ATOM 641 C C . GLN A 1 87 ? -3.245 -1.199 -4.576 1.00 98.56 87 GLN A C 1
ATOM 643 O O . GLN A 1 87 ? -4.257 -1.169 -3.887 1.00 98.56 87 GLN A O 1
ATOM 648 N N . ALA A 1 88 ? -2.185 -1.941 -4.244 1.00 98.62 88 ALA A N 1
ATOM 649 C CA . ALA A 1 88 ? -2.155 -2.753 -3.033 1.00 98.62 88 ALA A CA 1
ATOM 650 C C . ALA A 1 88 ? -2.160 -1.893 -1.761 1.00 98.62 88 ALA A C 1
ATOM 652 O O . ALA A 1 88 ? -2.776 -2.278 -0.773 1.00 98.62 88 ALA A O 1
ATOM 653 N N . LYS A 1 89 ? -1.512 -0.720 -1.795 1.00 98.25 89 LYS A N 1
ATOM 654 C CA . LYS A 1 89 ? -1.575 0.273 -0.718 1.00 98.25 89 LYS A CA 1
ATOM 655 C C . LYS A 1 89 ? -2.995 0.806 -0.549 1.00 98.25 89 LYS A C 1
ATOM 657 O O . LYS A 1 89 ? -3.481 0.868 0.568 1.00 98.25 89 LYS A O 1
ATOM 662 N N . ASP A 1 90 ? -3.644 1.203 -1.637 1.00 98.31 90 ASP A N 1
ATOM 663 C CA . ASP A 1 90 ? -4.988 1.788 -1.594 1.00 98.31 90 ASP A CA 1
ATOM 664 C C . ASP A 1 90 ? -6.076 0.743 -1.286 1.00 98.31 90 ASP A C 1
ATOM 666 O O . ASP A 1 90 ? -7.194 1.100 -0.929 1.00 98.31 90 ASP A O 1
ATOM 670 N N . ALA A 1 91 ? -5.756 -0.547 -1.417 1.00 98.56 91 ALA A N 1
ATOM 671 C CA . ALA A 1 91 ? -6.621 -1.656 -1.029 1.00 98.56 91 ALA A CA 1
ATOM 672 C C . ALA A 1 91 ? -6.516 -2.034 0.458 1.00 98.56 91 ALA A C 1
ATOM 674 O O . ALA A 1 91 ? -7.298 -2.878 0.905 1.00 98.56 91 ALA A O 1
ATOM 675 N N . LEU A 1 92 ? -5.559 -1.469 1.206 1.00 98.75 92 LEU A N 1
ATOM 676 C CA . LEU A 1 92 ? -5.498 -1.623 2.659 1.00 98.75 92 LEU A CA 1
ATOM 677 C C . LEU A 1 92 ? -6.793 -1.091 3.287 1.00 98.75 92 LEU A C 1
ATOM 679 O O . LEU A 1 92 ? -7.465 -0.234 2.723 1.00 98.75 92 LEU A O 1
ATOM 683 N N . ASN A 1 93 ? -7.199 -1.712 4.392 1.00 98.38 93 ASN A N 1
ATOM 684 C CA . ASN A 1 93 ? -8.508 -1.467 4.994 1.00 98.38 93 ASN A CA 1
ATOM 685 C C . ASN A 1 93 ? -8.495 -1.505 6.525 1.00 98.38 93 ASN A C 1
ATOM 687 O O . ASN A 1 93 ? -9.476 -1.898 7.171 1.00 98.38 93 ASN A O 1
ATOM 691 N N . GLY A 1 94 ? -7.345 -1.220 7.124 1.00 98.06 94 GLY A N 1
ATOM 692 C CA . GLY A 1 94 ? -7.185 -1.274 8.568 1.00 98.06 94 GLY A CA 1
ATOM 693 C C . GLY A 1 94 ? -7.966 -0.171 9.271 1.00 98.06 94 GLY A C 1
ATOM 694 O O . GLY A 1 94 ? -8.525 -0.413 10.344 1.00 98.06 94 GLY A O 1
ATOM 695 N N . ASP A 1 95 ? -8.086 1.003 8.652 1.00 96.00 95 ASP A N 1
ATOM 696 C CA . ASP A 1 95 ? -8.863 2.111 9.207 1.00 96.00 95 ASP A CA 1
ATOM 697 C C . ASP A 1 95 ? -10.368 1.800 9.246 1.00 96.00 95 ASP A C 1
ATOM 699 O O . ASP A 1 95 ? -11.041 2.095 10.243 1.00 96.00 95 ASP A O 1
ATOM 703 N N . GLU A 1 96 ? -10.903 1.166 8.200 1.00 96.81 96 GLU A N 1
ATOM 704 C CA . GLU A 1 96 ? -12.290 0.705 8.126 1.00 96.81 96 GLU A CA 1
ATOM 705 C C . GLU A 1 96 ? -12.557 -0.370 9.171 1.00 96.81 96 GLU A C 1
ATOM 707 O O . GLU A 1 96 ? -13.556 -0.300 9.891 1.00 96.81 96 GLU A O 1
ATOM 712 N N . LYS A 1 97 ? -11.645 -1.336 9.308 1.00 95.88 97 LYS A N 1
ATOM 713 C CA . LYS A 1 97 ? -11.772 -2.402 10.306 1.00 95.88 97 LYS A CA 1
ATOM 714 C C . LYS A 1 97 ? -11.732 -1.861 11.722 1.00 95.88 97 LYS A C 1
ATOM 716 O O . LYS A 1 97 ? -12.541 -2.269 12.556 1.00 95.88 97 LYS A O 1
ATOM 721 N N . LEU A 1 98 ? -10.848 -0.906 11.996 1.00 94.62 98 LEU A N 1
ATOM 722 C CA . LEU A 1 98 ? -10.807 -0.245 13.292 1.00 94.62 98 LEU A CA 1
ATOM 723 C C . LEU A 1 98 ? -12.109 0.524 13.567 1.00 94.62 98 LEU A C 1
ATOM 725 O O . LEU A 1 98 ? -12.628 0.483 14.684 1.00 94.62 98 LEU A O 1
ATOM 729 N N . ALA A 1 99 ? -12.652 1.221 12.567 1.00 94.50 99 ALA A N 1
ATOM 730 C CA . ALA A 1 99 ? -13.923 1.926 12.701 1.00 94.50 99 ALA A CA 1
ATOM 731 C C . ALA A 1 99 ? -15.087 0.961 12.983 1.00 94.50 99 ALA A C 1
ATOM 733 O O . ALA A 1 99 ? -15.869 1.208 13.905 1.00 94.50 99 ALA A O 1
ATOM 734 N N . GLN A 1 100 ? -15.157 -0.155 12.256 1.00 95.94 100 GLN A N 1
ATOM 735 C CA . GLN A 1 100 ? -16.162 -1.195 12.461 1.00 95.94 100 GLN A CA 1
ATOM 736 C C . GLN A 1 100 ? -16.059 -1.806 13.865 1.00 95.94 100 GLN A C 1
ATOM 738 O O . GLN A 1 100 ? -17.052 -1.847 14.588 1.00 95.94 100 GLN A O 1
ATOM 743 N N . ALA A 1 101 ? -14.856 -2.188 14.301 1.00 95.19 101 ALA A N 1
ATOM 744 C CA . ALA A 1 101 ? -14.639 -2.767 15.626 1.00 95.19 101 ALA A CA 1
ATOM 745 C C . ALA A 1 101 ? -15.065 -1.811 16.754 1.00 95.19 101 ALA A C 1
ATOM 747 O O . ALA A 1 101 ? -15.666 -2.230 17.745 1.00 95.19 101 ALA A O 1
ATOM 748 N N . LYS A 1 102 ? -14.815 -0.503 16.600 1.00 94.69 102 LYS A N 1
ATOM 749 C CA . LYS A 1 102 ? -15.303 0.509 17.548 1.00 94.69 102 LYS A CA 1
ATOM 750 C C . LYS A 1 102 ? -16.824 0.591 17.566 1.00 94.69 102 LYS A C 1
ATOM 752 O O . LYS A 1 102 ? -17.404 0.697 18.643 1.00 94.69 102 LYS A O 1
ATOM 757 N N . GLN A 1 103 ? -17.469 0.558 16.404 1.00 96.50 103 GLN A N 1
ATOM 758 C CA . GLN A 1 103 ? -18.926 0.595 16.317 1.00 96.50 103 GLN A CA 1
ATOM 759 C C . GLN A 1 103 ? -19.557 -0.632 16.987 1.00 96.50 103 GLN A C 1
ATOM 761 O O . GLN A 1 103 ? -20.483 -0.480 17.782 1.00 96.50 103 GLN A O 1
ATOM 766 N N . GLU A 1 104 ? -19.021 -1.824 16.729 1.00 96.88 104 GLU A N 1
ATOM 767 C CA . GLU A 1 104 ? -19.459 -3.072 17.362 1.00 96.88 104 GLU A CA 1
ATOM 768 C C . GLU A 1 104 ? -19.247 -3.038 18.882 1.00 96.88 104 GLU A C 1
ATOM 770 O O . GLU A 1 104 ? -20.149 -3.385 19.644 1.00 96.88 104 GLU A O 1
ATOM 775 N N . ALA A 1 105 ? -18.097 -2.540 19.351 1.00 96.56 105 ALA A N 1
ATOM 776 C CA 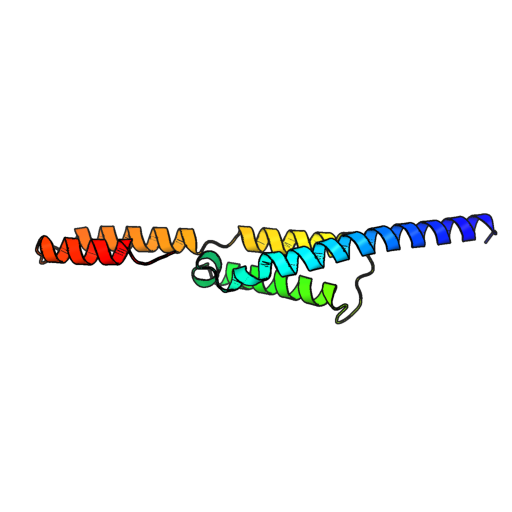. ALA A 1 105 ? -17.820 -2.389 20.778 1.00 96.56 105 ALA A CA 1
ATOM 777 C C . ALA A 1 105 ? -18.787 -1.411 21.467 1.00 96.56 105 ALA A C 1
ATOM 779 O O . ALA A 1 105 ? -19.244 -1.682 22.577 1.00 96.56 105 ALA A O 1
ATOM 780 N N . LEU A 1 106 ? -19.126 -0.293 20.816 1.00 96.50 106 LEU A N 1
ATOM 781 C CA . LEU A 1 106 ? -20.109 0.667 21.325 1.00 96.50 106 LEU A CA 1
ATOM 782 C C . LEU A 1 106 ? -21.515 0.064 21.384 1.00 96.50 106 LEU A C 1
ATOM 784 O O . LEU A 1 106 ? -22.188 0.201 22.402 1.00 96.50 106 LEU A O 1
ATOM 788 N N . ALA A 1 107 ? -21.935 -0.637 20.329 1.00 97.06 107 ALA A N 1
ATOM 789 C CA . ALA A 1 107 ? -23.227 -1.313 20.301 1.00 97.06 107 ALA A CA 1
ATOM 790 C C . ALA A 1 107 ? -23.323 -2.369 21.412 1.00 97.06 107 ALA A C 1
ATOM 792 O O . ALA A 1 107 ? -24.304 -2.396 22.152 1.00 97.06 107 ALA A O 1
ATOM 793 N N . ASN A 1 108 ? -22.276 -3.179 21.593 1.00 97.50 108 ASN A N 1
ATOM 794 C CA . ASN A 1 108 ? -22.205 -4.170 22.664 1.00 97.50 108 ASN A CA 1
ATOM 795 C C . ASN A 1 108 ? -22.247 -3.515 24.048 1.00 97.50 108 ASN A C 1
ATOM 797 O O . ASN A 1 108 ? -23.001 -3.972 24.907 1.00 97.50 108 ASN A O 1
ATOM 801 N N . LEU A 1 109 ? -21.500 -2.425 24.259 1.00 97.12 109 LEU A N 1
ATOM 802 C CA . LEU A 1 109 ? -21.523 -1.661 25.508 1.00 97.12 109 LEU A CA 1
ATOM 803 C C . LEU A 1 109 ? -22.947 -1.201 25.855 1.00 97.12 109 LEU A C 1
ATOM 805 O O . LEU A 1 109 ? -23.371 -1.338 27.003 1.00 97.12 109 LEU A O 1
ATOM 809 N N . ASP A 1 110 ? -23.705 -0.727 24.866 1.00 94.75 110 ASP A N 1
ATOM 810 C CA . ASP A 1 110 ? -25.088 -0.272 25.032 1.00 94.75 110 ASP A CA 1
ATOM 811 C C . ASP A 1 110 ? -26.058 -1.404 25.434 1.00 94.75 110 ASP A C 1
ATOM 813 O O . ASP A 1 110 ? -27.070 -1.139 26.084 1.00 94.75 110 ASP A O 1
ATOM 817 N N . THR A 1 111 ? -25.716 -2.674 25.181 1.00 97.31 111 THR A N 1
ATOM 818 C CA . THR A 1 111 ? -26.511 -3.834 25.636 1.00 97.31 111 THR A CA 1
ATOM 819 C C . THR A 1 111 ? -26.254 -4.255 27.088 1.00 97.31 111 THR A C 1
ATOM 821 O O . THR A 1 111 ? -27.078 -4.964 27.670 1.00 97.31 111 THR A O 1
ATOM 824 N N . LEU A 1 112 ? -25.142 -3.825 27.699 1.00 97.56 112 LEU A N 1
ATOM 825 C CA . LEU A 1 112 ? -24.774 -4.217 29.063 1.00 97.56 112 LEU A CA 1
ATOM 826 C C . LEU A 1 112 ? -25.664 -3.501 30.088 1.00 97.56 112 LEU A C 1
ATOM 828 O O . LEU A 1 112 ? -25.567 -2.284 30.265 1.00 97.56 112 LEU A O 1
ATOM 832 N N . ARG A 1 113 ? -26.539 -4.256 30.763 1.00 95.94 113 ARG A N 1
ATOM 833 C CA . ARG A 1 113 ? -27.584 -3.717 31.657 1.00 95.94 113 ARG A CA 1
ATOM 834 C C . ARG A 1 113 ? -27.112 -3.425 33.078 1.00 95.94 113 ARG A C 1
ATOM 836 O O . ARG A 1 113 ? -27.682 -2.555 33.725 1.00 95.94 113 ARG A O 1
ATOM 843 N N . ASP A 1 114 ? -26.063 -4.102 33.530 1.00 98.06 114 ASP A N 1
ATOM 844 C CA . ASP A 1 114 ? -25.572 -3.985 34.910 1.00 98.06 114 ASP A CA 1
ATOM 845 C C . ASP A 1 114 ? -24.616 -2.796 35.111 1.00 98.06 114 ASP A C 1
ATOM 847 O O . ASP A 1 114 ? -24.233 -2.477 36.236 1.00 98.06 114 ASP A O 1
ATOM 851 N N . LEU A 1 115 ? -24.224 -2.122 34.024 1.00 97.06 115 LEU A N 1
ATOM 852 C CA . LEU A 1 115 ? -23.351 -0.954 34.076 1.00 97.06 115 LEU A CA 1
ATOM 853 C C . LEU A 1 115 ? -24.131 0.310 34.427 1.00 97.06 115 LEU A C 1
ATOM 855 O O . LEU A 1 115 ? -25.102 0.671 33.752 1.00 97.06 115 LEU A O 1
ATOM 859 N N . ASN A 1 116 ? -23.629 1.045 35.418 1.00 96.94 116 ASN A N 1
ATOM 860 C CA . ASN A 1 116 ? -24.112 2.390 35.707 1.00 96.94 116 ASN A CA 1
ATOM 861 C C . ASN A 1 116 ? -23.585 3.415 34.682 1.00 96.94 116 ASN A C 1
ATOM 863 O O . ASN A 1 116 ? -22.657 3.149 33.913 1.00 96.94 116 ASN A O 1
ATOM 867 N N . GLN A 1 117 ? -24.188 4.606 34.672 1.00 96.25 117 GLN A N 1
ATOM 868 C CA . GLN A 1 117 ? -23.876 5.641 33.683 1.00 96.25 117 GLN A CA 1
ATOM 869 C C . GLN A 1 117 ? -22.389 6.066 33.694 1.00 96.25 117 GLN A C 1
ATOM 871 O O . GLN A 1 117 ? -21.771 6.028 32.630 1.00 96.25 117 GLN A O 1
ATOM 876 N N . PRO A 1 118 ? -21.753 6.355 34.852 1.00 97.69 118 PRO A N 1
ATOM 877 C CA . PRO A 1 118 ? -20.324 6.678 34.883 1.00 97.69 118 PRO A CA 1
ATOM 878 C C . PRO A 1 118 ? -19.408 5.578 34.323 1.00 97.69 118 PRO A C 1
ATOM 880 O O . PRO A 1 118 ? -18.436 5.880 33.631 1.00 97.69 118 PRO A O 1
ATOM 883 N N . GLN A 1 119 ? -19.706 4.302 34.597 1.00 98.12 119 GLN A N 1
ATOM 884 C CA . GLN A 1 119 ? -18.945 3.171 34.051 1.00 98.12 119 GLN A CA 1
ATOM 885 C C . GLN A 1 119 ? -19.083 3.092 32.527 1.00 98.12 119 GLN A C 1
ATOM 887 O O . GLN A 1 119 ? -18.083 2.933 31.823 1.00 98.12 119 GLN A O 1
ATOM 892 N N . ARG A 1 120 ? -20.310 3.249 32.014 1.00 97.44 120 ARG A N 1
ATOM 893 C CA . ARG A 1 120 ? -20.597 3.268 30.574 1.00 97.44 120 ARG A CA 1
ATOM 894 C C . ARG A 1 120 ? -19.850 4.401 29.874 1.00 97.44 120 ARG A C 1
ATOM 896 O O . ARG A 1 120 ? -19.193 4.164 28.864 1.00 97.44 120 ARG A O 1
ATOM 903 N N . ASP A 1 121 ? -19.879 5.605 30.436 1.00 96.25 121 ASP A N 1
ATOM 904 C CA . ASP A 1 121 ? -19.208 6.772 29.860 1.00 96.25 121 ASP A CA 1
ATOM 905 C C . ASP A 1 121 ? -17.683 6.618 29.857 1.00 96.25 121 ASP A C 1
ATOM 907 O O . ASP A 1 121 ? -17.016 6.964 28.876 1.00 96.25 121 ASP A O 1
ATOM 911 N N . ALA A 1 122 ? -17.109 6.046 30.920 1.00 96.69 122 ALA A N 1
ATOM 912 C CA . ALA A 1 122 ? -15.682 5.750 30.980 1.00 96.69 122 ALA A CA 1
ATOM 913 C C . ALA A 1 122 ? -15.257 4.764 29.877 1.00 96.69 122 ALA A C 1
ATOM 915 O O . ALA A 1 122 ? -14.281 5.023 29.170 1.00 96.69 122 ALA A O 1
ATOM 916 N N . LEU A 1 123 ? -16.010 3.676 29.684 1.00 96.75 123 LEU A N 1
ATOM 917 C CA . LEU A 1 123 ? -15.740 2.671 28.649 1.00 96.75 123 LEU A CA 1
ATOM 918 C C . LEU A 1 123 ? -15.943 3.232 27.236 1.00 96.75 123 LEU A C 1
ATOM 920 O O . LEU A 1 123 ? -15.086 3.050 26.372 1.00 96.75 123 LEU A O 1
ATOM 924 N N . ARG A 1 124 ? -17.018 3.996 27.008 1.00 95.69 124 ARG A N 1
ATOM 925 C CA . ARG A 1 124 ? -17.279 4.685 25.734 1.00 95.69 124 ARG A CA 1
ATOM 926 C C . ARG A 1 124 ? -16.116 5.598 25.350 1.00 95.69 124 ARG A C 1
ATOM 928 O O . ARG A 1 124 ? -15.643 5.566 24.214 1.00 95.69 124 ARG A O 1
ATOM 935 N N . ASN A 1 125 ? -15.605 6.366 26.311 1.00 94.56 125 ASN A N 1
ATOM 936 C CA . ASN A 1 125 ? -14.446 7.227 26.103 1.00 94.56 125 ASN A CA 1
ATOM 937 C C . ASN A 1 125 ? -13.173 6.437 25.777 1.00 94.56 125 ASN A C 1
ATOM 939 O O . ASN A 1 125 ? -12.387 6.889 24.947 1.00 94.56 125 ASN A O 1
ATOM 943 N N . GLN A 1 126 ? -12.955 5.273 26.395 1.00 94.50 126 GLN A N 1
ATOM 944 C CA . GLN A 1 126 ? -11.816 4.410 26.063 1.00 94.50 126 GLN A CA 1
ATOM 945 C C . GLN A 1 126 ? -11.906 3.879 24.625 1.00 94.50 126 GLN A C 1
ATOM 947 O O . GLN A 1 126 ? -10.918 3.955 23.896 1.00 94.50 126 GLN A O 1
ATOM 952 N N . ILE A 1 127 ? -13.091 3.431 24.190 1.00 93.19 127 ILE A N 1
ATOM 953 C CA . ILE A 1 127 ? -13.324 2.930 22.823 1.00 93.19 127 ILE A CA 1
ATOM 954 C C . ILE A 1 127 ? -13.055 4.028 21.783 1.00 93.19 127 ILE A C 1
ATOM 956 O O . ILE A 1 127 ? -12.369 3.800 20.786 1.00 93.19 127 ILE A O 1
ATOM 960 N N . ILE A 1 128 ? -13.546 5.247 22.026 1.00 89.25 128 ILE A N 1
ATOM 961 C CA . ILE A 1 128 ? -13.369 6.376 21.099 1.00 89.25 128 ILE A CA 1
ATOM 962 C C . ILE A 1 128 ? -11.903 6.834 21.047 1.00 89.25 128 ILE A C 1
ATOM 964 O O . ILE A 1 128 ? -11.394 7.123 19.963 1.00 89.25 128 ILE A O 1
ATOM 968 N N . LYS A 1 129 ? -11.216 6.878 22.199 1.00 87.5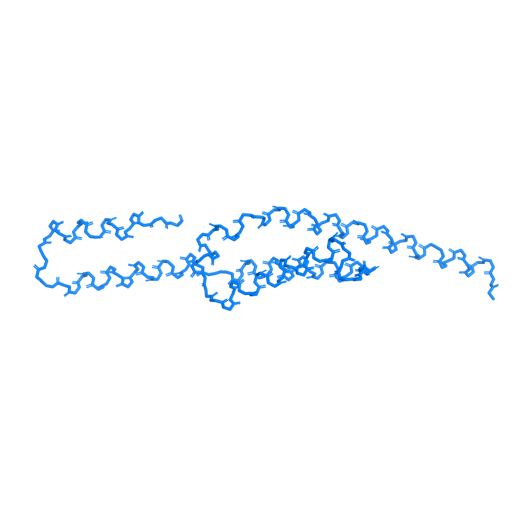6 129 LYS A N 1
ATOM 969 C CA . LYS A 1 129 ? -9.819 7.337 22.311 1.00 87.56 129 LYS A CA 1
ATOM 970 C C . LYS A 1 129 ? -8.796 6.387 21.700 1.00 87.56 129 LYS A C 1
ATOM 972 O O . LYS A 1 129 ? -7.667 6.822 21.474 1.00 87.56 129 LYS A O 1
ATOM 977 N N . HIS A 1 130 ? -9.145 5.123 21.461 1.00 78.62 130 HIS A N 1
ATOM 978 C CA . HIS A 1 130 ? -8.237 4.191 20.798 1.00 78.62 130 HIS A CA 1
ATOM 979 C C . HIS A 1 130 ? -7.865 4.767 19.421 1.00 78.62 130 HIS A C 1
ATOM 981 O O . HIS A 1 130 ? -8.747 5.033 18.611 1.00 78.62 130 HIS A O 1
ATOM 987 N N . LYS A 1 131 ? -6.596 5.112 19.191 1.00 63.34 131 LYS A N 1
ATOM 988 C CA . LYS A 1 131 ? -6.189 5.938 18.041 1.00 63.34 131 LYS A CA 1
ATOM 989 C C . LYS A 1 131 ? -6.251 5.164 16.711 1.00 63.34 131 LYS A C 1
ATOM 991 O O . LYS A 1 131 ? -6.116 3.945 16.721 1.00 63.34 131 LYS A O 1
ATOM 996 N N . ARG A 1 132 ? -6.486 5.903 15.616 1.00 58.22 132 ARG A N 1
ATOM 997 C CA . ARG A 1 132 ? -6.017 5.559 14.259 1.00 58.22 132 ARG A CA 1
ATOM 998 C C . ARG A 1 132 ? -4.521 5.853 14.148 1.00 58.22 132 ARG A C 1
ATOM 1000 O O . ARG A 1 132 ? -4.039 6.656 14.983 1.00 58.22 132 ARG A O 1
#

Foldseek 3Di:
DDPVVVVVVVVVLVVLQVLQVVLLVVLVVLLVVCVCLCVDLLQVQFDPVLVVQLVVLSVVSVCQNVQPPHHDSGSVVSNVSSVSNVVSSVPRGSVVSLVVVLVVQLVVLVPDPVDDPVRSVVSNVVSVPPDD